Protein AF-M1DFE6-F1 (afdb_monomer)

InterPro domains:
  IPR006501 Pectinesterase inhibitor domain [PF04043] (35-88)
  IPR006501 Pectinesterase inhibitor domain [TIGR01614] (5-94)
  IPR035513 Invertase/pectin methylesterase inhibitor domain superfamily [G3DSA:1.20.140.40] (33-102)
  IPR035513 Invertase/pectin methylesterase inhibitor domain superfamily [SSF101148] (35-105)
  IPR051955 Pectinesterase Inhibitor [PTHR31080] (9-93)

Mean predicted aligned error: 13.96 Å

pLDDT: mean 84.59, std 15.43, range [42.22, 98.75]

Radius of gyration: 34.74 Å; Cα contacts (8 Å, |Δi|>4): 27; chains: 1; bounding box: 63×53×113 Å

Foldseek 3Di:
DDDDDPVNVVVVVVVVVVVCVVPDDPDPDPPPQFPQLVVLVPDPHSPVSSVVQVVPDPSNDPDPVSSVVSVVVCCVVVVVVVVVVVVVVVVVVVVVVVVVVVVVVVVVVVVVDDDDD

Solvent-accessible surface area (backbone atoms only — not comparable to full-atom values): 7044 Å² total; per-residue (Å²): 135,87,78,83,54,68,70,60,55,52,53,51,50,52,54,49,54,62,56,47,66,77,54,87,66,96,56,96,60,85,70,79,70,38,58,60,50,60,57,22,66,76,45,98,51,32,69,63,42,37,67,54,47,61,76,78,44,64,70,85,52,79,58,68,64,64,52,51,55,47,50,52,54,50,50,52,53,53,50,51,50,52,52,51,53,52,50,52,54,52,50,50,53,53,48,54,52,53,52,51,50,52,51,51,52,52,53,51,58,55,67,71,64,72,90,80,133

Sequence (117 aa):
MGKISIPLLLILVLSIVVAVESTSTDRLHPRLPTFVETQCRKTRYPEPCVTFLSKYVNPTSQDPQEIVHAALKLGHSKGSKVKATIKAKVLNVAQVTSNALALFNGFASRYKSPHHG

Organism: Solanum tuberosum (NCBI:txid4113)

Structure (mmCIF, N/CA/C/O backbone):
data_AF-M1DFE6-F1
#
_entry.id   AF-M1DFE6-F1
#
loop_
_atom_site.group_PDB
_atom_site.id
_atom_site.type_symbol
_atom_site.label_atom_id
_atom_site.label_alt_id
_atom_site.label_comp_id
_atom_site.label_asym_id
_atom_site.label_entity_id
_atom_site.label_seq_id
_atom_site.pdbx_PDB_ins_code
_atom_site.Cartn_x
_atom_site.Cartn_y
_atom_site.Cartn_z
_atom_site.occupancy
_atom_site.B_iso_or_equiv
_atom_site.auth_seq_id
_atom_site.auth_comp_id
_atom_site.auth_asym_id
_atom_site.auth_atom_id
_atom_site.pdbx_PDB_model_num
ATOM 1 N N . MET A 1 1 ? -18.998 -40.819 64.279 1.00 52.41 1 MET A N 1
ATOM 2 C CA . MET A 1 1 ? -18.637 -41.097 62.870 1.00 52.41 1 MET A CA 1
ATOM 3 C C . MET A 1 1 ? -19.650 -40.387 61.982 1.00 52.41 1 MET A C 1
ATOM 5 O O . MET A 1 1 ? -20.765 -40.874 61.835 1.00 52.41 1 MET A O 1
ATOM 9 N N . GLY A 1 2 ? -19.335 -39.168 61.533 1.00 61.19 2 GLY A N 1
ATOM 10 C CA . GLY A 1 2 ? -20.268 -38.338 60.765 1.00 61.19 2 GLY A CA 1
ATOM 11 C C . GLY A 1 2 ? -20.491 -38.921 59.372 1.00 61.19 2 GLY A C 1
ATOM 12 O O . GLY A 1 2 ? -19.534 -39.125 58.633 1.00 61.19 2 GLY A O 1
ATOM 13 N N . LYS A 1 3 ? -21.745 -39.225 59.031 1.00 68.19 3 LYS A N 1
ATOM 14 C CA . LYS A 1 3 ? -22.139 -39.697 57.700 1.00 68.19 3 LYS A CA 1
ATOM 15 C C . LYS A 1 3 ? -22.315 -38.464 56.819 1.00 68.19 3 LYS A C 1
ATOM 17 O O . LYS A 1 3 ? -23.220 -37.669 57.059 1.00 68.19 3 LYS A O 1
ATOM 22 N N . ILE A 1 4 ? -21.435 -38.278 55.843 1.00 76.81 4 ILE A N 1
ATOM 23 C CA . ILE A 1 4 ? -21.591 -37.229 54.832 1.00 76.81 4 ILE A CA 1
ATOM 24 C C . ILE A 1 4 ? -22.863 -37.553 54.042 1.00 76.81 4 ILE A C 1
ATOM 26 O O . ILE A 1 4 ? -22.982 -38.628 53.458 1.00 76.81 4 ILE A O 1
ATOM 30 N N . SER A 1 5 ? -23.845 -36.653 54.091 1.00 83.00 5 SER A N 1
ATOM 31 C CA . SER A 1 5 ? -25.128 -36.845 53.418 1.00 83.00 5 SER A CA 1
ATOM 32 C C . SER A 1 5 ? -24.935 -36.691 51.908 1.00 83.00 5 SER A C 1
ATOM 34 O O . SER A 1 5 ? -24.368 -35.699 51.460 1.00 83.00 5 SER A O 1
ATOM 36 N N . ILE A 1 6 ? -25.418 -37.657 51.124 1.00 86.12 6 ILE A N 1
ATOM 37 C CA . ILE A 1 6 ? -25.409 -37.662 49.648 1.00 86.12 6 ILE A CA 1
ATOM 38 C C . ILE A 1 6 ? -25.770 -36.292 49.017 1.00 86.12 6 ILE A C 1
ATOM 40 O O . ILE A 1 6 ? -25.049 -35.871 48.111 1.00 86.12 6 ILE A O 1
ATOM 44 N N . PRO A 1 7 ? -26.793 -35.538 49.483 1.00 85.50 7 PRO A N 1
ATOM 45 C CA . PRO A 1 7 ? -27.081 -34.190 48.975 1.00 85.50 7 PRO A CA 1
ATOM 46 C C . PRO A 1 7 ? -25.917 -33.201 49.111 1.00 85.50 7 PRO A C 1
ATOM 48 O O . PRO A 1 7 ? -25.726 -32.369 48.231 1.00 85.50 7 PRO A O 1
ATOM 51 N N . LEU A 1 8 ? -25.109 -33.298 50.172 1.00 86.50 8 LEU A N 1
ATOM 52 C CA . LEU A 1 8 ? -23.954 -32.420 50.378 1.00 86.50 8 LEU A CA 1
ATOM 53 C C . LEU A 1 8 ? -22.872 -32.670 49.320 1.00 86.50 8 LEU A C 1
ATOM 55 O O . LEU A 1 8 ? -22.246 -31.733 48.830 1.00 86.50 8 LEU A O 1
ATOM 59 N N . LEU A 1 9 ? -22.691 -33.935 48.937 1.00 88.44 9 LEU A N 1
ATOM 60 C CA . LEU A 1 9 ? -21.734 -34.343 47.912 1.00 88.44 9 LEU A CA 1
ATOM 61 C C . LEU A 1 9 ? -22.199 -33.882 46.520 1.00 88.44 9 LEU A C 1
ATOM 63 O O . LEU A 1 9 ? -21.399 -33.371 45.743 1.00 88.44 9 LEU A O 1
ATOM 67 N N . LEU A 1 10 ? -23.504 -33.958 46.244 1.00 87.44 10 LEU A N 1
ATOM 68 C CA . LEU A 1 10 ? -24.119 -33.439 45.016 1.00 87.44 10 LEU A CA 1
ATOM 69 C C . LEU A 1 10 ? -23.955 -31.919 44.861 1.00 87.44 10 LEU A C 1
ATOM 71 O O . LEU A 1 10 ? -23.580 -31.450 43.789 1.00 87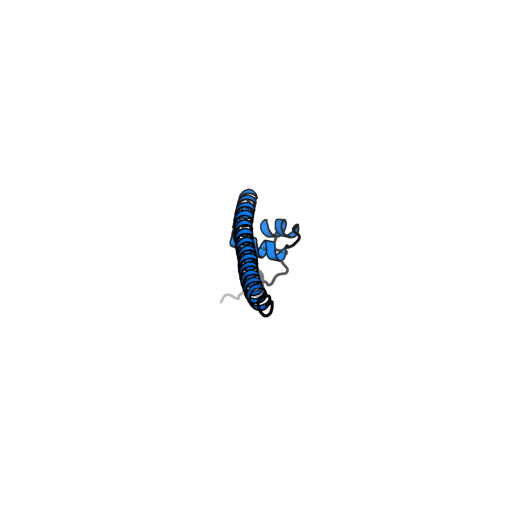.44 10 LEU A O 1
ATOM 75 N N . ILE A 1 11 ? -24.185 -31.154 45.932 1.00 88.94 11 ILE A N 1
ATOM 76 C CA . ILE A 1 11 ? -24.016 -29.691 45.934 1.00 88.94 11 ILE A CA 1
ATOM 77 C C . ILE A 1 11 ? -22.550 -29.306 45.704 1.00 88.94 11 ILE A C 1
ATOM 79 O O . ILE A 1 11 ? -22.262 -28.379 44.942 1.00 88.94 11 ILE A O 1
ATOM 83 N N . LEU A 1 12 ? -21.616 -30.034 46.324 1.00 87.62 12 LEU A N 1
ATOM 84 C CA . LEU A 1 12 ? -20.185 -29.824 46.119 1.00 87.62 12 LEU A CA 1
ATOM 85 C C . LEU A 1 12 ? -19.791 -30.069 44.655 1.00 87.62 12 LEU A C 1
ATOM 87 O O . LEU A 1 12 ? -19.092 -29.249 44.066 1.00 87.62 12 LEU A O 1
ATOM 91 N N . VAL A 1 13 ? -20.292 -31.147 44.044 1.00 88.69 13 VAL A N 1
ATOM 92 C CA . VAL A 1 13 ? -20.032 -31.465 42.632 1.00 88.69 13 VAL A CA 1
ATOM 93 C C . VAL A 1 13 ? -20.624 -30.404 41.701 1.00 88.69 13 VAL A C 1
ATOM 95 O O . VAL A 1 13 ? -19.914 -29.934 40.816 1.00 88.69 13 VAL A O 1
ATOM 98 N N . LEU A 1 14 ? -21.866 -29.953 41.920 1.00 83.50 14 LEU A N 1
ATOM 99 C CA . LEU A 1 14 ? -22.458 -28.865 41.125 1.00 83.50 14 LEU A CA 1
ATOM 100 C C . LEU A 1 14 ? -21.642 -27.569 41.220 1.00 83.50 14 LEU A C 1
ATOM 102 O O . LEU A 1 14 ? -21.443 -26.889 40.215 1.00 83.50 14 LEU A O 1
ATOM 106 N N . SER A 1 15 ? -21.145 -27.245 42.416 1.00 82.88 15 SER A N 1
ATOM 107 C CA . SER A 1 15 ? -20.338 -26.042 42.648 1.00 82.88 15 SER A CA 1
ATOM 108 C C . SER A 1 15 ? -19.007 -26.102 41.892 1.00 82.88 15 SER A C 1
ATOM 110 O O . SER A 1 15 ? -18.566 -25.102 41.328 1.00 82.88 15 SER A O 1
ATOM 112 N N . ILE A 1 16 ? -18.391 -27.288 41.827 1.00 81.75 16 ILE A N 1
ATOM 113 C CA . ILE A 1 16 ? -17.164 -27.530 41.057 1.00 81.75 16 ILE A CA 1
ATOM 114 C C . ILE A 1 16 ? -17.445 -27.442 39.550 1.00 81.75 16 ILE A C 1
ATOM 116 O O . ILE A 1 16 ? -16.680 -26.801 38.839 1.00 81.75 16 ILE A O 1
ATOM 120 N N . VAL A 1 17 ? -18.547 -28.015 39.053 1.00 79.31 17 VAL A N 1
ATOM 121 C CA . VAL A 1 17 ? -18.904 -27.973 37.619 1.00 79.31 17 VAL A CA 1
ATOM 122 C C . VAL A 1 17 ? -19.133 -26.534 37.134 1.00 79.31 17 VAL A C 1
ATOM 124 O O . VAL A 1 17 ? -18.596 -26.152 36.096 1.00 79.31 17 VAL A O 1
ATOM 127 N N . VAL A 1 18 ? -19.844 -25.707 37.910 1.00 74.94 18 VAL A N 1
ATOM 128 C CA . VAL A 1 18 ? -20.052 -24.278 37.596 1.00 74.94 18 VAL A CA 1
ATOM 129 C C . VAL A 1 18 ? -18.738 -23.485 37.637 1.00 74.94 18 VAL A C 1
ATOM 131 O O . VAL A 1 18 ? -18.521 -22.602 36.807 1.00 74.94 18 VAL A O 1
ATOM 134 N N . ALA A 1 19 ? -17.831 -23.810 38.563 1.00 66.06 19 ALA A N 1
ATOM 135 C CA . ALA A 1 19 ? -16.523 -23.161 38.646 1.00 66.06 19 ALA A CA 1
ATOM 136 C C . ALA A 1 19 ? -15.596 -23.548 37.478 1.00 66.06 19 ALA A C 1
ATOM 138 O O . ALA A 1 19 ? -14.876 -22.696 36.958 1.00 66.06 19 ALA A O 1
ATOM 139 N N . VAL A 1 20 ?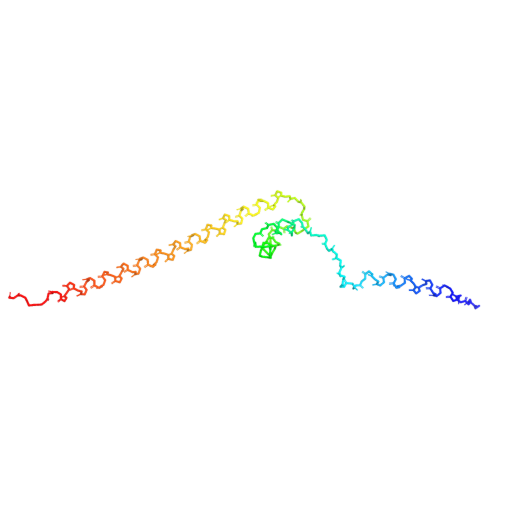 -15.639 -24.806 37.024 1.00 59.56 20 VAL A N 1
ATOM 140 C CA . VAL A 1 20 ? -14.829 -25.298 35.895 1.00 59.56 20 VAL A CA 1
ATOM 141 C C . VAL A 1 20 ? -15.252 -24.652 34.571 1.00 59.56 20 VAL A C 1
ATOM 143 O O . VAL A 1 20 ? -14.397 -24.402 33.726 1.00 59.56 20 VAL A O 1
ATOM 146 N N . GLU A 1 21 ? -16.520 -24.255 34.408 1.00 55.81 21 GLU A N 1
ATOM 147 C CA . GLU A 1 21 ? -16.977 -23.506 33.223 1.00 55.81 21 GLU A CA 1
ATOM 148 C C . GLU A 1 21 ? -16.348 -22.103 33.082 1.00 55.81 21 GLU A C 1
ATOM 150 O O . GLU A 1 21 ? -16.446 -21.477 32.018 1.00 55.81 21 GLU A O 1
ATOM 155 N N . SER A 1 22 ? -15.675 -21.622 34.137 1.00 51.81 22 SER A N 1
ATOM 156 C CA . SER A 1 22 ? -14.903 -20.372 34.143 1.00 51.81 22 SER A CA 1
ATOM 157 C C . SER A 1 22 ? -13.455 -20.542 33.663 1.00 51.81 22 SER A C 1
ATOM 159 O O . SER A 1 22 ? -12.717 -19.562 33.577 1.00 51.81 22 SER A O 1
ATOM 161 N N . THR A 1 23 ? -13.032 -21.754 33.294 1.00 51.81 23 THR A N 1
ATOM 162 C CA . THR A 1 23 ? -11.692 -22.022 32.755 1.00 51.81 23 THR A CA 1
ATOM 163 C C . THR A 1 23 ? -11.789 -22.947 31.552 1.00 51.81 23 THR A C 1
ATOM 165 O O . THR A 1 23 ? -12.331 -24.037 31.651 1.00 51.81 23 THR A O 1
ATOM 168 N N . SER A 1 24 ? -11.251 -22.529 30.409 1.00 61.09 24 SER A N 1
ATOM 169 C CA . SER A 1 24 ? -11.371 -23.195 29.103 1.00 61.09 24 SER A CA 1
ATOM 170 C C . SER A 1 24 ? -12.788 -23.222 28.549 1.00 61.09 24 SER A C 1
ATOM 172 O O . SER A 1 24 ? -13.478 -24.233 28.484 1.00 61.09 24 SER A O 1
ATOM 174 N N . THR A 1 25 ? -13.181 -22.067 28.037 1.00 42.50 25 THR A N 1
ATOM 175 C CA . THR A 1 25 ? -14.108 -22.086 26.934 1.00 42.50 25 THR A CA 1
ATOM 176 C C . THR A 1 25 ? -13.510 -21.376 25.732 1.00 42.50 25 THR A C 1
ATOM 178 O O . THR A 1 25 ? -13.399 -20.153 25.674 1.00 42.50 25 THR A O 1
ATOM 181 N N . ASP A 1 26 ? -13.155 -22.194 24.748 1.00 54.16 26 ASP A N 1
ATOM 182 C CA . ASP A 1 26 ? -13.393 -21.900 23.343 1.00 54.16 26 ASP A CA 1
ATOM 183 C C . ASP A 1 26 ? -14.906 -21.627 23.179 1.00 54.16 26 ASP A C 1
ATOM 185 O O . ASP A 1 26 ? -15.679 -22.489 22.768 1.00 54.16 26 ASP A O 1
ATOM 189 N N . ARG A 1 27 ? -15.389 -20.475 23.680 1.00 42.22 27 ARG A N 1
ATOM 190 C CA . ARG A 1 27 ? -16.769 -20.043 23.437 1.00 42.22 27 A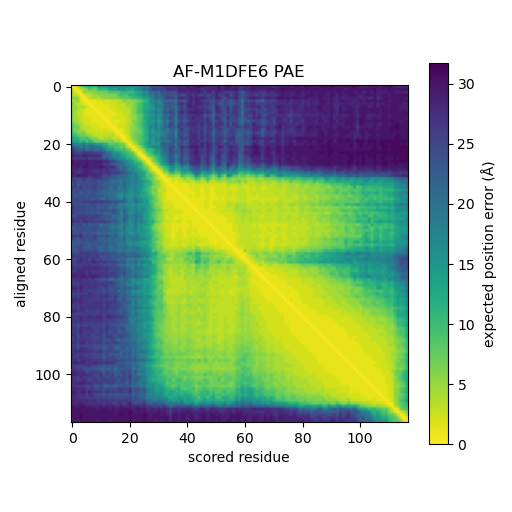RG A 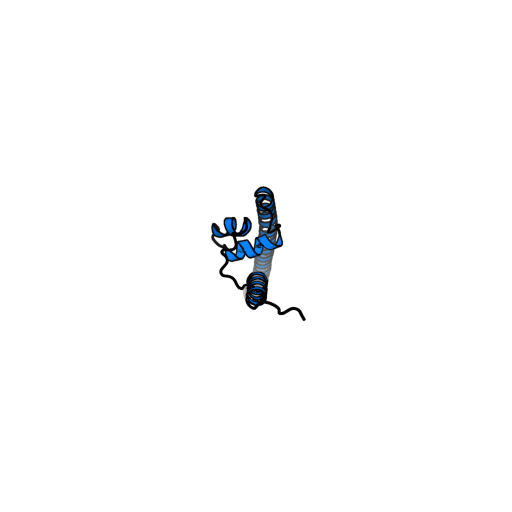CA 1
ATOM 191 C C . ARG A 1 27 ? -16.774 -19.282 22.138 1.00 42.22 27 ARG A C 1
ATOM 193 O O . ARG A 1 27 ? -16.109 -18.258 21.988 1.00 42.22 27 ARG A O 1
ATOM 200 N N . LEU A 1 28 ? -17.729 -19.689 21.326 1.00 51.00 28 LEU A N 1
ATOM 201 C CA . LEU A 1 28 ? -18.698 -18.840 20.655 1.00 51.00 28 LEU A CA 1
ATOM 202 C C . LEU A 1 28 ? -19.278 -17.748 21.606 1.00 51.00 28 LEU A C 1
ATOM 204 O O . LEU A 1 28 ? -20.473 -17.694 21.866 1.00 51.00 28 LEU A O 1
ATOM 208 N N . HIS A 1 29 ? -18.435 -16.897 22.194 1.00 43.78 29 HIS A N 1
ATOM 209 C CA . HIS A 1 29 ? -18.825 -15.638 22.815 1.00 43.78 29 HIS A CA 1
ATOM 210 C C . HIS A 1 29 ? -18.849 -14.617 21.678 1.00 43.78 29 HIS A C 1
ATOM 212 O O . HIS A 1 29 ? -17.842 -14.496 20.971 1.00 43.78 29 HIS A O 1
ATOM 218 N N . PRO A 1 30 ? -19.920 -13.827 21.498 1.00 50.91 30 PRO A N 1
ATOM 219 C CA . PRO A 1 30 ? -19.781 -12.590 20.761 1.00 50.91 30 PRO A CA 1
ATOM 220 C C . PRO A 1 30 ? -18.839 -11.714 21.592 1.00 50.91 30 PRO A C 1
ATOM 222 O O . PRO A 1 30 ? -19.267 -11.031 22.521 1.00 50.91 30 PRO A O 1
ATOM 225 N N . ARG A 1 31 ? -17.528 -11.784 21.315 1.00 68.31 31 ARG A N 1
ATOM 226 C CA . ARG A 1 31 ? -16.590 -10.766 21.782 1.00 68.31 31 ARG A CA 1
ATOM 227 C C . ARG A 1 31 ? -17.177 -9.441 21.329 1.00 68.31 31 ARG A C 1
ATOM 229 O O . ARG A 1 31 ? -17.426 -9.256 20.137 1.00 68.31 31 ARG A O 1
ATOM 236 N N . LEU A 1 32 ? -17.441 -8.551 22.281 1.00 71.00 32 LEU A N 1
ATOM 237 C CA . LEU A 1 32 ? -17.811 -7.190 21.939 1.00 71.00 32 LEU A CA 1
ATOM 238 C C . LEU A 1 32 ? -16.649 -6.621 21.113 1.00 71.00 32 LEU A C 1
ATOM 240 O O . LEU A 1 32 ? -15.521 -6.624 21.617 1.00 71.00 32 LEU A O 1
ATOM 244 N N . PRO A 1 33 ? -16.884 -6.202 19.858 1.00 77.38 33 PRO A N 1
ATOM 245 C CA . PRO A 1 33 ? -15.809 -5.701 19.028 1.00 77.38 33 PRO A CA 1
ATOM 246 C C . PRO A 1 33 ? -15.207 -4.468 19.693 1.00 77.38 33 PRO A C 1
ATOM 248 O O . PRO A 1 33 ? -15.924 -3.555 20.113 1.00 77.38 33 PRO A O 1
ATOM 251 N N . THR A 1 34 ? -13.882 -4.441 19.777 1.00 86.44 34 THR A N 1
ATOM 252 C CA . THR A 1 34 ? -13.124 -3.269 20.208 1.00 86.44 34 THR A CA 1
ATOM 253 C C . THR A 1 34 ? -13.508 -2.062 19.358 1.00 86.44 34 THR A C 1
ATOM 255 O O . THR A 1 34 ? -14.028 -2.176 18.237 1.00 86.44 34 THR A O 1
ATOM 258 N N . PHE A 1 35 ? -13.229 -0.866 19.867 1.00 86.56 35 PHE A N 1
ATOM 259 C CA . PHE A 1 35 ? -13.476 0.344 19.095 1.00 86.56 35 PHE A CA 1
ATOM 260 C C . PHE A 1 35 ? -12.708 0.316 17.752 1.00 86.56 35 PHE A C 1
ATOM 262 O O . PHE A 1 35 ? -13.273 0.666 16.715 1.00 86.56 35 PHE A O 1
ATOM 269 N N . VAL A 1 36 ? -11.484 -0.234 17.724 1.00 89.25 36 VAL A N 1
ATOM 270 C CA . VAL A 1 36 ? -10.705 -0.467 16.490 1.00 89.25 36 VAL A CA 1
ATOM 271 C C . VAL A 1 36 ? -11.430 -1.403 15.517 1.00 89.25 36 VAL A C 1
ATOM 273 O O . VAL A 1 36 ? -11.587 -1.049 14.350 1.00 89.25 36 VAL A O 1
ATOM 276 N N . GLU A 1 37 ? -11.912 -2.564 15.969 1.00 90.56 37 GLU A N 1
ATOM 277 C CA . GLU A 1 37 ? -12.660 -3.513 15.123 1.00 90.56 37 GLU A CA 1
ATOM 278 C C . GLU A 1 37 ? -13.939 -2.882 14.561 1.00 90.56 37 GLU A C 1
ATOM 280 O O . GLU A 1 37 ? -14.239 -3.004 13.370 1.00 90.56 37 GLU A O 1
ATOM 285 N N . THR A 1 38 ? -14.658 -2.130 15.396 1.00 90.81 38 THR A N 1
ATOM 286 C CA . THR A 1 38 ? -15.885 -1.428 15.006 1.00 90.81 38 THR A CA 1
ATOM 287 C C . THR A 1 38 ? -15.622 -0.391 13.914 1.00 90.81 38 THR A C 1
ATOM 289 O O . THR A 1 38 ? -16.384 -0.295 12.946 1.00 90.81 38 THR A O 1
ATOM 292 N N . GLN A 1 39 ? -14.535 0.372 14.037 1.00 89.31 39 GLN A N 1
ATOM 293 C CA . GLN A 1 39 ? -14.158 1.374 13.045 1.00 89.31 39 GLN A CA 1
ATOM 294 C C . GLN A 1 39 ? -13.600 0.740 11.762 1.00 89.31 39 GLN A C 1
ATOM 296 O O . GLN A 1 39 ? -14.000 1.135 10.665 1.00 89.31 39 GLN A O 1
ATOM 301 N N . CYS A 1 40 ? -12.737 -0.273 11.872 1.00 91.94 40 CYS A N 1
ATOM 302 C CA . CYS A 1 40 ? -12.131 -0.946 10.724 1.00 91.94 40 CYS A CA 1
ATOM 303 C C . CYS A 1 40 ? -13.144 -1.719 9.871 1.00 91.94 40 CYS A C 1
ATOM 305 O O . CYS A 1 40 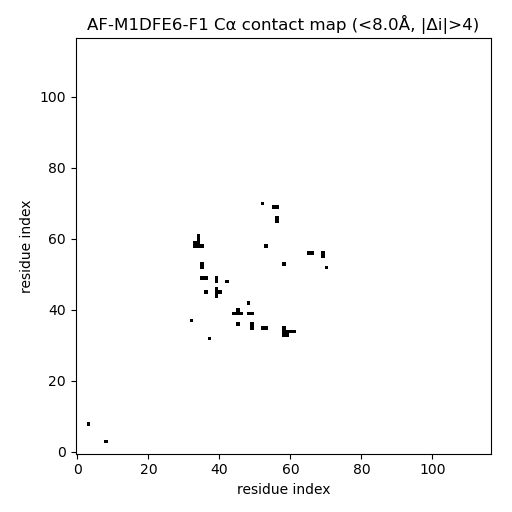? -12.984 -1.762 8.649 1.00 91.94 40 CYS A O 1
ATOM 307 N N . ARG A 1 41 ? -14.229 -2.241 10.463 1.00 95.50 41 ARG A N 1
ATOM 308 C CA . ARG A 1 41 ? -15.318 -2.919 9.733 1.00 95.50 41 ARG A CA 1
ATOM 309 C C . ARG A 1 41 ? -15.970 -2.046 8.655 1.00 95.50 41 ARG A C 1
ATOM 311 O O . ARG A 1 41 ? -16.501 -2.574 7.686 1.00 95.50 41 ARG A O 1
ATOM 318 N N . LYS A 1 42 ? -15.933 -0.717 8.806 1.00 94.31 42 LYS A N 1
ATOM 319 C CA . LYS A 1 42 ? -16.495 0.243 7.835 1.00 94.31 42 LYS A CA 1
ATOM 320 C C . LYS A 1 42 ? -15.528 0.590 6.696 1.00 94.31 42 LYS A C 1
ATOM 322 O O . LYS A 1 42 ? -15.892 1.332 5.788 1.00 94.31 42 LYS A O 1
ATOM 327 N N . THR A 1 43 ? -14.287 0.116 6.756 1.00 93.19 43 THR A N 1
ATOM 328 C CA . THR A 1 43 ? -13.259 0.417 5.753 1.00 93.19 43 THR A CA 1
ATOM 329 C C . THR A 1 43 ? -13.290 -0.593 4.607 1.00 93.19 43 THR A C 1
ATOM 331 O O . THR A 1 43 ? -13.798 -1.700 4.755 1.00 93.19 43 THR A O 1
ATOM 334 N N . ARG A 1 44 ? -12.690 -0.244 3.459 1.00 96.81 44 ARG A N 1
ATOM 335 C CA . ARG A 1 44 ? -12.510 -1.191 2.337 1.00 96.81 44 ARG A CA 1
ATOM 336 C C . ARG A 1 44 ? -11.583 -2.364 2.663 1.00 96.81 44 ARG A C 1
ATOM 338 O O . ARG A 1 44 ? -11.643 -3.378 1.979 1.00 96.81 44 ARG A O 1
ATOM 345 N N . TYR A 1 45 ? -10.713 -2.211 3.659 1.00 94.06 45 TYR A N 1
ATOM 346 C CA . TYR A 1 45 ? -9.687 -3.191 4.012 1.00 94.06 45 TYR A CA 1
ATOM 347 C C . TYR A 1 45 ? -9.744 -3.493 5.518 1.00 94.06 45 TYR A C 1
ATOM 349 O O . TYR A 1 45 ? -8.839 -3.088 6.250 1.00 94.06 45 TYR A O 1
ATOM 357 N N . PRO A 1 46 ? -10.803 -4.174 5.996 1.00 94.94 46 PRO A N 1
ATOM 358 C CA . PRO A 1 46 ? -11.070 -4.348 7.424 1.00 94.94 46 PRO A CA 1
ATOM 359 C C . PRO A 1 46 ? -9.980 -5.152 8.147 1.00 94.94 46 PRO A C 1
ATOM 361 O O . PRO A 1 46 ? -9.424 -4.661 9.126 1.00 94.94 46 PRO A O 1
ATOM 364 N N . GLU A 1 47 ? -9.600 -6.321 7.628 1.00 95.19 47 GLU A N 1
ATOM 365 C CA . GLU A 1 47 ? -8.545 -7.172 8.208 1.00 95.19 47 GLU A CA 1
ATOM 366 C C . GLU A 1 47 ? -7.172 -6.462 8.270 1.00 95.19 47 GLU A C 1
ATOM 368 O O . GLU A 1 47 ? -6.582 -6.352 9.355 1.00 95.19 47 GLU A O 1
ATOM 373 N N . PRO A 1 48 ? -6.669 -5.870 7.163 1.00 95.69 48 PRO A N 1
ATOM 374 C CA . PRO A 1 48 ? -5.454 -5.060 7.208 1.00 95.69 48 PRO A CA 1
ATOM 375 C C . PRO A 1 48 ? -5.546 -3.860 8.153 1.00 95.69 48 PRO A C 1
ATOM 377 O O . PRO A 1 48 ? -4.556 -3.530 8.800 1.00 95.69 48 PRO A O 1
ATOM 380 N N . CYS A 1 49 ? -6.707 -3.207 8.250 1.00 92.75 49 CYS A N 1
ATOM 381 C CA . CYS A 1 49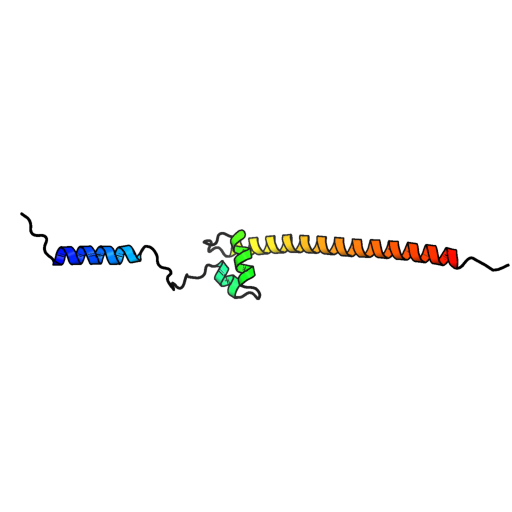 ? -6.915 -2.070 9.144 1.00 92.75 49 CYS A CA 1
ATOM 382 C C . CYS A 1 49 ? -6.732 -2.471 10.612 1.00 92.75 49 CYS A C 1
ATOM 384 O O . CYS A 1 49 ? -5.954 -1.825 11.317 1.00 92.75 49 CYS A O 1
ATOM 386 N N . VAL A 1 50 ? -7.379 -3.559 11.052 1.00 92.62 50 VAL A N 1
ATOM 387 C CA . VAL A 1 50 ? -7.280 -4.043 12.441 1.00 92.62 50 VAL A CA 1
ATOM 388 C C . VAL A 1 50 ? -5.850 -4.468 12.750 1.00 92.62 50 VAL A C 1
ATOM 390 O O . VAL A 1 50 ? -5.273 -4.017 13.738 1.00 92.62 50 VAL A O 1
ATOM 393 N N . THR A 1 51 ? -5.242 -5.259 11.861 1.00 93.62 51 THR A N 1
ATOM 394 C CA . THR A 1 51 ? -3.856 -5.738 12.008 1.00 93.62 51 THR A CA 1
ATOM 395 C C . THR A 1 51 ? -2.851 -4.590 12.073 1.00 93.62 51 THR A C 1
ATOM 397 O O . THR A 1 51 ? -1.810 -4.680 12.728 1.00 93.62 51 THR A O 1
ATOM 400 N N . PHE A 1 52 ? -3.127 -3.507 11.351 1.00 91.88 52 PHE A N 1
ATOM 401 C CA . PHE A 1 52 ? -2.279 -2.333 11.341 1.00 91.88 52 PHE A CA 1
ATOM 402 C C . PHE A 1 52 ? -2.442 -1.517 12.618 1.00 91.88 52 PHE A C 1
ATOM 404 O O . PHE A 1 52 ? -1.444 -1.237 13.275 1.00 91.88 52 PHE A O 1
ATOM 411 N N . LEU A 1 53 ? -3.671 -1.125 12.964 1.00 90.94 53 LEU A N 1
ATOM 412 C CA . LEU A 1 53 ? -3.926 -0.226 14.086 1.00 90.94 53 LEU A CA 1
ATOM 413 C C . LEU A 1 53 ? -3.619 -0.876 15.435 1.00 90.94 53 LEU A C 1
ATOM 415 O O . LEU A 1 53 ? -3.058 -0.192 16.284 1.00 90.94 53 LEU A O 1
ATOM 419 N N . SER A 1 54 ? -3.863 -2.179 15.611 1.00 90.19 54 SER A N 1
ATOM 420 C CA . SER A 1 54 ? -3.573 -2.898 16.865 1.00 90.19 54 SER A CA 1
ATOM 421 C C . SER A 1 54 ? -2.103 -2.835 17.304 1.00 90.19 54 SER A C 1
ATOM 423 O O . SER A 1 54 ? -1.801 -3.044 18.474 1.00 90.19 54 SER A O 1
ATOM 425 N N . LYS A 1 55 ? -1.180 -2.510 16.387 1.00 91.12 55 LYS A N 1
ATOM 426 C CA . LYS A 1 55 ? 0.248 -2.307 16.685 1.00 91.12 55 LYS A CA 1
ATOM 427 C C . LYS A 1 55 ? 0.581 -0.916 17.223 1.00 91.12 55 LYS A C 1
ATOM 429 O O . LYS A 1 55 ? 1.696 -0.711 17.694 1.00 91.12 55 LYS A O 1
ATOM 434 N N . TYR A 1 56 ? -0.319 0.052 17.067 1.00 89.31 56 TYR A N 1
ATOM 435 C CA . TYR A 1 56 ? -0.037 1.469 17.311 1.00 89.31 56 TYR A CA 1
ATOM 436 C C . TYR A 1 56 ? -0.986 2.135 18.301 1.00 89.31 56 TYR A C 1
ATOM 438 O O . TYR A 1 56 ? -0.660 3.216 18.782 1.00 89.31 56 TYR A O 1
ATOM 446 N N . VAL A 1 57 ? -2.142 1.532 18.569 1.00 89.56 57 VAL A N 1
ATOM 447 C CA . VAL A 1 57 ? -3.150 2.066 19.490 1.00 89.56 57 VAL A CA 1
ATOM 448 C C . VAL A 1 57 ? -3.440 1.035 20.565 1.00 89.56 57 VAL A C 1
ATOM 450 O O . VAL A 1 57 ? -3.336 -0.169 20.314 1.00 89.56 57 VAL A O 1
ATOM 453 N N . ASN A 1 58 ? -3.799 1.492 21.761 1.00 85.38 58 ASN A N 1
ATOM 454 C CA . ASN A 1 58 ? -4.177 0.574 22.826 1.00 85.38 58 ASN A CA 1
ATOM 455 C C . ASN A 1 58 ? -5.515 -0.111 22.460 1.00 85.38 58 ASN A C 1
ATOM 457 O O . ASN A 1 58 ? -6.520 0.583 22.305 1.00 85.38 58 ASN A O 1
ATOM 461 N N . PRO A 1 59 ? -5.571 -1.453 22.335 1.00 72.94 59 PRO A N 1
ATOM 462 C CA . PRO A 1 59 ? -6.782 -2.167 21.913 1.00 72.94 59 PRO A CA 1
ATOM 463 C C . PRO A 1 59 ? -7.955 -2.019 22.893 1.00 72.94 59 PRO A C 1
ATOM 465 O O . PRO A 1 59 ? -9.105 -2.224 22.506 1.00 72.94 59 PRO A O 1
ATOM 468 N N . THR A 1 60 ? -7.674 -1.641 24.143 1.00 76.38 60 THR A N 1
ATOM 469 C CA . THR A 1 60 ? -8.680 -1.384 25.183 1.00 76.38 60 THR A CA 1
ATOM 470 C C . THR A 1 60 ? -9.095 0.091 25.240 1.00 76.38 60 THR A C 1
ATOM 472 O O . THR A 1 60 ? -10.056 0.431 25.927 1.00 76.38 60 THR A O 1
ATOM 475 N N . SER A 1 61 ? -8.389 0.985 24.538 1.00 75.31 61 SER A N 1
ATOM 476 C CA . SER A 1 61 ? -8.727 2.409 24.519 1.00 75.31 61 SER A CA 1
ATOM 477 C C . SER A 1 61 ? -10.054 2.636 23.802 1.00 75.31 61 SER A C 1
ATOM 479 O O . SER A 1 61 ? -10.289 2.146 22.695 1.00 75.31 61 SER A O 1
ATOM 481 N N . GLN A 1 62 ? -10.932 3.386 24.462 1.00 78.06 62 GLN A N 1
ATOM 482 C CA . GLN A 1 62 ? -12.207 3.839 23.911 1.00 78.06 62 GLN A CA 1
ATOM 483 C C . GLN A 1 62 ? -12.137 5.289 23.422 1.00 78.06 62 GLN A C 1
ATOM 485 O O . GLN A 1 62 ? -13.157 5.808 22.976 1.00 78.06 62 GLN A O 1
ATOM 490 N N . ASP A 1 63 ? -10.971 5.944 23.499 1.00 82.75 63 ASP A N 1
ATOM 491 C CA . ASP A 1 63 ? -10.807 7.325 23.052 1.00 82.75 63 ASP A CA 1
ATOM 492 C C . ASP A 1 63 ? -10.706 7.401 21.516 1.00 82.75 63 ASP A C 1
ATOM 494 O O . ASP A 1 63 ? -9.715 6.952 20.926 1.00 82.75 63 ASP A O 1
ATOM 498 N N . PRO A 1 64 ? -11.692 8.008 20.827 1.00 84.12 64 PRO A N 1
ATOM 499 C CA . PRO A 1 64 ? -11.631 8.181 19.382 1.00 84.12 64 PRO A CA 1
ATOM 500 C C . PRO A 1 64 ? -10.481 9.094 18.944 1.00 84.12 64 PRO A C 1
ATOM 502 O O . PRO A 1 64 ? -9.979 8.951 17.826 1.00 84.12 64 PRO A O 1
ATOM 505 N N . GLN A 1 65 ? -10.068 10.042 19.793 1.00 88.81 65 GLN A N 1
ATOM 506 C CA . GLN A 1 65 ? -9.057 11.034 19.438 1.00 88.81 65 GLN A CA 1
ATOM 507 C C . GLN A 1 65 ? -7.674 10.399 19.301 1.00 88.81 65 GLN A C 1
ATOM 509 O O . GLN A 1 65 ? -6.977 10.699 18.327 1.00 88.81 65 GLN A O 1
ATOM 514 N N . GLU A 1 66 ? -7.294 9.487 20.200 1.00 86.19 66 GLU A N 1
ATOM 515 C CA . GLU A 1 66 ? -6.052 8.707 20.106 1.00 86.19 66 GLU A CA 1
ATOM 516 C C . GLU A 1 66 ? -5.898 8.059 18.719 1.00 86.19 66 GLU A C 1
ATOM 518 O O . GLU A 1 66 ? -4.877 8.220 18.041 1.00 86.19 66 GLU A O 1
ATOM 523 N N . ILE A 1 67 ? -6.948 7.381 18.250 1.00 84.62 67 ILE A N 1
ATOM 524 C CA . ILE A 1 67 ? -6.925 6.630 16.991 1.00 84.62 67 ILE A CA 1
ATOM 525 C C . ILE A 1 67 ? -6.858 7.552 15.781 1.00 84.62 67 ILE A C 1
ATOM 527 O O . ILE A 1 67 ? -6.111 7.263 14.844 1.00 84.62 67 ILE A O 1
ATOM 531 N N . VAL A 1 68 ? -7.592 8.666 15.786 1.00 89.56 68 VAL A N 1
ATOM 532 C CA . VAL A 1 68 ? -7.555 9.635 14.681 1.00 89.56 68 VAL A CA 1
ATOM 533 C C . VAL A 1 68 ? -6.154 10.228 14.534 1.00 89.56 68 VAL A C 1
ATOM 535 O O . VAL A 1 68 ? -5.595 10.220 13.435 1.00 89.56 68 VAL A O 1
ATOM 538 N N . HIS A 1 69 ? -5.543 10.676 15.632 1.00 90.75 69 HIS A N 1
ATOM 539 C CA . HIS A 1 69 ? -4.197 11.250 15.600 1.00 90.75 69 HIS A CA 1
ATOM 540 C C . HIS A 1 69 ? -3.146 10.218 15.185 1.00 90.75 69 HIS A C 1
ATOM 542 O O . HIS A 1 69 ? -2.286 10.512 14.346 1.00 90.75 69 HIS A O 1
ATOM 548 N N . ALA A 1 70 ? -3.234 8.996 15.717 1.00 89.25 70 ALA A N 1
ATOM 549 C CA . ALA A 1 70 ? -2.356 7.902 15.326 1.00 89.25 70 ALA A CA 1
ATOM 550 C C . ALA A 1 70 ? -2.497 7.588 13.829 1.00 89.25 70 ALA A C 1
ATOM 552 O O . ALA A 1 70 ? -1.498 7.568 13.106 1.00 89.25 70 ALA A O 1
ATOM 553 N N . ALA A 1 71 ? -3.723 7.410 13.335 1.00 89.19 71 ALA A N 1
ATOM 554 C CA . ALA A 1 71 ? -3.996 7.094 11.938 1.00 89.19 71 ALA A CA 1
ATOM 555 C C . ALA A 1 71 ? -3.482 8.185 10.986 1.00 89.19 71 ALA A C 1
ATOM 557 O O . ALA A 1 71 ? -2.802 7.866 10.008 1.00 89.19 71 ALA A O 1
ATOM 558 N N . LEU A 1 72 ? -3.729 9.463 11.293 1.00 92.94 72 LEU A N 1
ATOM 559 C CA . LEU A 1 72 ? -3.248 10.594 10.491 1.00 92.94 72 LEU A CA 1
ATOM 560 C C . LEU A 1 72 ? -1.719 10.653 10.455 1.00 92.94 72 LEU A C 1
ATOM 562 O O . LEU A 1 72 ? -1.121 10.749 9.379 1.00 92.94 72 LEU A O 1
ATOM 566 N N . LYS A 1 73 ? -1.067 10.535 11.616 1.00 94.06 73 LYS A N 1
ATOM 567 C CA . LYS A 1 73 ? 0.398 10.552 11.722 1.00 94.06 73 LYS A CA 1
ATOM 568 C C . LYS A 1 73 ? 1.031 9.394 10.951 1.00 94.06 73 LYS A C 1
ATOM 570 O O . LYS A 1 73 ? 1.995 9.588 10.205 1.00 94.06 73 LYS A O 1
ATOM 575 N N . LEU A 1 74 ? 0.486 8.188 11.107 1.00 91.75 74 LEU A N 1
ATOM 576 C CA . LEU A 1 74 ? 0.966 6.990 10.422 1.00 91.75 74 LEU A CA 1
ATOM 577 C C . LEU A 1 74 ? 0.743 7.077 8.911 1.00 91.75 74 LEU A C 1
ATOM 579 O O . LEU A 1 74 ? 1.658 6.751 8.154 1.00 91.75 74 LEU A O 1
ATOM 583 N N . GLY A 1 75 ? -0.434 7.536 8.481 1.00 91.75 75 GLY A N 1
ATOM 584 C CA . GLY A 1 75 ? -0.779 7.733 7.075 1.00 91.75 75 GLY A CA 1
ATOM 585 C C . GLY A 1 75 ? 0.154 8.732 6.397 1.00 91.75 75 GLY A C 1
ATOM 586 O O . GLY A 1 75 ? 0.743 8.415 5.363 1.00 91.75 75 GLY A O 1
ATOM 587 N N . HIS A 1 76 ? 0.384 9.888 7.025 1.00 95.50 76 HIS A N 1
ATOM 588 C CA . HIS A 1 76 ? 1.324 10.888 6.520 1.00 95.50 76 HIS A CA 1
ATOM 589 C C . HIS A 1 76 ? 2.747 10.319 6.434 1.00 95.50 76 HIS A C 1
ATOM 591 O O . HIS A 1 76 ? 3.383 10.381 5.381 1.00 95.50 76 HIS A O 1
ATOM 597 N N . SER A 1 77 ? 3.253 9.727 7.521 1.00 95.38 77 SER A N 1
ATOM 598 C CA . SER A 1 77 ? 4.625 9.211 7.572 1.00 95.38 77 SER A CA 1
ATOM 599 C C . SER A 1 77 ? 4.866 8.106 6.540 1.00 95.38 77 SER A C 1
ATOM 601 O O . SER A 1 77 ? 5.831 8.171 5.776 1.00 95.38 77 SER A O 1
ATOM 603 N N . LYS A 1 78 ? 3.982 7.100 6.475 1.00 94.00 78 LYS A N 1
ATOM 604 C CA . LYS A 1 78 ? 4.113 5.992 5.519 1.00 94.00 78 LYS A CA 1
ATOM 605 C C . LYS A 1 78 ? 3.914 6.465 4.080 1.00 94.00 78 LYS A C 1
ATOM 607 O O . LYS A 1 78 ? 4.709 6.093 3.220 1.00 94.00 78 LYS A O 1
ATOM 612 N N . GLY A 1 79 ? 2.924 7.320 3.825 1.00 96.00 79 GLY A N 1
ATOM 613 C CA . GLY A 1 79 ? 2.683 7.892 2.500 1.00 96.00 79 GLY A CA 1
ATOM 614 C C . GLY A 1 79 ? 3.875 8.702 1.986 1.00 96.00 79 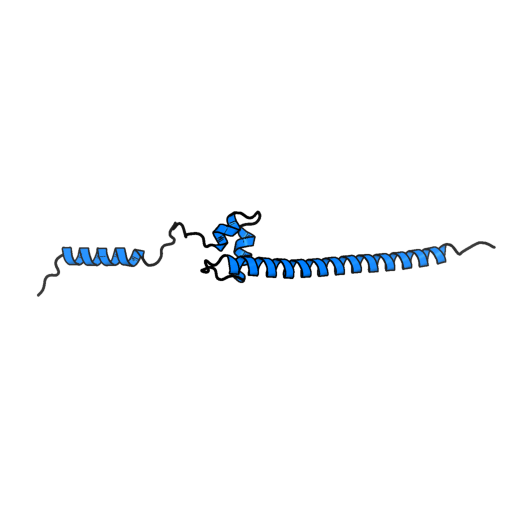GLY A C 1
ATOM 615 O O . GLY A 1 79 ? 4.309 8.509 0.851 1.00 96.00 79 GLY A O 1
ATOM 616 N N . SER A 1 80 ? 4.469 9.544 2.837 1.00 97.25 80 SER A N 1
ATOM 617 C CA . SER A 1 80 ? 5.661 10.330 2.492 1.00 97.25 80 SER A CA 1
ATOM 618 C C . SER A 1 80 ? 6.866 9.441 2.164 1.00 97.25 80 SER A C 1
ATOM 620 O O . SER A 1 80 ? 7.529 9.646 1.145 1.00 97.25 80 SER A O 1
ATOM 622 N N . LYS A 1 81 ? 7.098 8.384 2.956 1.00 97.50 81 LYS A N 1
ATOM 623 C CA . LYS A 1 81 ? 8.153 7.391 2.686 1.00 97.50 81 LYS A CA 1
ATOM 624 C C . LYS A 1 81 ? 7.960 6.709 1.332 1.00 97.50 81 LYS A C 1
ATOM 626 O O . LYS A 1 81 ? 8.885 6.692 0.526 1.00 97.50 81 LYS A O 1
ATOM 631 N N . VAL A 1 82 ? 6.756 6.204 1.055 1.00 97.88 82 VAL A N 1
ATOM 632 C CA . VAL A 1 82 ? 6.437 5.551 -0.225 1.00 97.88 82 VAL A CA 1
ATOM 633 C C . VAL A 1 82 ? 6.637 6.516 -1.393 1.00 97.88 82 VAL A C 1
ATOM 635 O O . VAL A 1 82 ? 7.288 6.162 -2.375 1.00 97.88 82 VAL A O 1
ATOM 638 N N . LYS A 1 83 ? 6.159 7.761 -1.270 1.00 98.19 83 LYS A N 1
ATOM 639 C CA . LYS A 1 83 ? 6.361 8.810 -2.278 1.00 98.19 83 LYS A CA 1
ATOM 640 C C . LYS A 1 83 ? 7.846 9.045 -2.561 1.00 98.19 83 LYS A C 1
ATOM 642 O O . LYS A 1 83 ? 8.235 9.114 -3.725 1.00 98.19 83 LYS A O 1
ATOM 647 N N . ALA A 1 84 ? 8.675 9.146 -1.522 1.00 98.25 84 ALA A N 1
ATOM 648 C CA . ALA A 1 84 ? 10.115 9.333 -1.670 1.00 98.25 84 ALA A CA 1
ATOM 649 C C . ALA A 1 84 ? 10.779 8.140 -2.374 1.00 98.25 84 ALA A C 1
ATOM 651 O O . ALA A 1 84 ? 11.549 8.335 -3.314 1.00 98.25 84 ALA A O 1
ATOM 652 N N . THR A 1 85 ? 10.434 6.909 -1.985 1.00 98.50 85 THR A N 1
ATOM 653 C CA . THR A 1 85 ? 10.956 5.689 -2.616 1.00 98.50 85 THR A CA 1
ATOM 654 C C . THR A 1 85 ? 10.574 5.592 -4.091 1.00 98.50 85 THR A C 1
ATOM 656 O O . THR A 1 85 ? 11.431 5.294 -4.924 1.00 98.50 85 THR A O 1
ATOM 659 N N . ILE A 1 86 ? 9.312 5.863 -4.436 1.00 98.62 86 ILE A N 1
ATOM 660 C CA . ILE A 1 86 ? 8.853 5.857 -5.832 1.00 98.62 86 ILE A CA 1
ATOM 661 C C . ILE A 1 86 ? 9.592 6.934 -6.625 1.00 98.62 86 ILE A C 1
ATOM 663 O O . ILE A 1 86 ? 10.134 6.636 -7.686 1.00 98.62 86 ILE A O 1
ATOM 667 N N . LYS A 1 87 ? 9.686 8.159 -6.092 1.00 98.62 87 LYS A N 1
ATOM 668 C CA . LYS A 1 87 ? 10.422 9.253 -6.738 1.00 98.62 87 LYS A CA 1
ATOM 669 C C . LYS A 1 87 ? 11.872 8.859 -7.019 1.00 98.62 87 LYS A C 1
ATOM 671 O O . LYS A 1 87 ? 12.332 9.037 -8.140 1.00 98.62 87 LYS A O 1
ATOM 676 N N . ALA A 1 88 ? 12.573 8.291 -6.038 1.00 98.56 88 ALA A N 1
ATOM 677 C CA . ALA A 1 88 ? 13.955 7.852 -6.207 1.00 98.56 88 ALA A CA 1
ATOM 678 C C . ALA A 1 88 ? 14.092 6.782 -7.303 1.00 98.56 88 ALA A C 1
ATOM 680 O O . ALA A 1 88 ? 14.960 6.891 -8.163 1.00 98.56 88 ALA A O 1
ATOM 681 N N . LYS A 1 89 ? 13.199 5.782 -7.321 1.00 98.50 89 LYS A N 1
ATOM 682 C CA . LYS A 1 89 ? 13.192 4.739 -8.357 1.00 98.50 89 LYS A CA 1
ATOM 683 C C . LYS A 1 89 ? 12.941 5.313 -9.751 1.00 98.50 89 LYS A C 1
ATOM 685 O O . LYS A 1 89 ? 13.659 4.958 -10.679 1.00 98.50 89 LYS A O 1
ATOM 690 N N . VAL A 1 90 ? 11.966 6.210 -9.892 1.00 98.75 90 VAL A N 1
ATOM 691 C CA . VAL A 1 90 ? 11.650 6.864 -11.173 1.00 98.75 90 VAL A CA 1
ATOM 692 C C . VAL A 1 90 ? 12.831 7.699 -11.665 1.00 98.75 90 VAL A C 1
ATOM 694 O O . VAL A 1 90 ? 13.200 7.595 -12.831 1.00 98.75 90 VAL A O 1
ATOM 697 N N . LEU A 1 91 ? 13.465 8.475 -10.781 1.00 98.62 91 LEU A N 1
ATOM 698 C CA . LEU A 1 91 ? 14.647 9.264 -11.134 1.00 98.62 91 LEU A CA 1
ATOM 699 C C . LEU A 1 91 ? 15.828 8.378 -11.543 1.00 98.62 91 LEU A C 1
ATOM 701 O O . LEU A 1 91 ? 16.492 8.679 -12.530 1.00 98.62 91 LEU A O 1
ATOM 705 N N . ASN A 1 92 ? 16.053 7.263 -10.846 1.00 98.62 92 ASN A N 1
ATOM 706 C CA . ASN A 1 92 ? 17.096 6.310 -11.215 1.00 98.62 92 ASN A CA 1
ATOM 707 C C . ASN A 1 92 ? 16.847 5.704 -12.604 1.00 98.62 92 ASN A C 1
ATOM 709 O O . ASN A 1 92 ? 17.769 5.647 -13.411 1.00 98.62 92 ASN A O 1
ATOM 713 N N . VAL A 1 93 ? 15.606 5.297 -12.906 1.00 98.62 93 VAL A N 1
ATOM 714 C CA . VAL A 1 93 ? 15.228 4.796 -14.241 1.00 98.62 93 VAL A CA 1
ATOM 715 C C . VAL A 1 93 ? 15.470 5.866 -15.307 1.00 98.62 93 VAL A C 1
ATOM 717 O O . VAL A 1 93 ? 16.126 5.589 -16.305 1.00 98.62 93 VA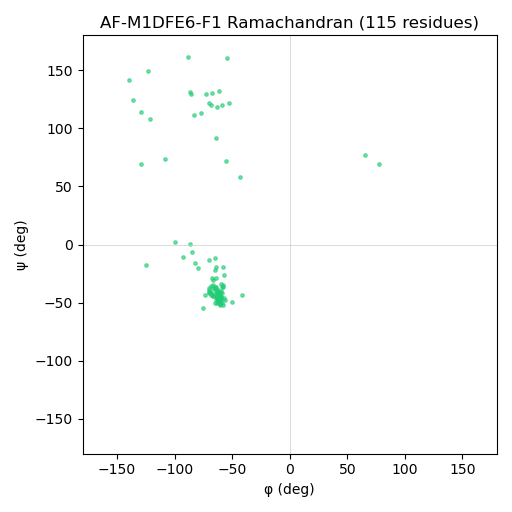L A O 1
ATOM 720 N N . ALA A 1 94 ? 15.024 7.103 -15.072 1.00 98.69 94 ALA A N 1
ATOM 721 C CA . ALA A 1 94 ? 15.247 8.208 -16.003 1.00 98.69 94 ALA A CA 1
ATOM 722 C C . ALA A 1 94 ? 16.744 8.457 -16.264 1.00 98.69 94 ALA A C 1
ATOM 724 O O . ALA A 1 94 ? 17.151 8.645 -17.410 1.00 98.69 94 ALA A O 1
ATOM 725 N N . GLN A 1 95 ? 17.571 8.407 -15.216 1.00 98.62 95 GLN A N 1
ATOM 726 C CA . GLN A 1 95 ? 19.015 8.594 -15.325 1.00 98.62 95 GLN A CA 1
ATOM 727 C C . GLN A 1 95 ? 19.678 7.484 -16.147 1.00 98.62 95 GLN A C 1
ATOM 729 O O . GLN A 1 95 ? 20.419 7.786 -17.081 1.00 98.62 95 GLN A O 1
ATOM 734 N N . VAL A 1 96 ? 19.410 6.207 -15.848 1.00 98.62 96 VAL A N 1
ATOM 735 C CA . VAL A 1 96 ? 20.042 5.101 -16.590 1.00 98.62 96 VAL A CA 1
ATOM 736 C C . VAL A 1 96 ? 19.587 5.055 -18.047 1.00 98.62 96 VAL A C 1
ATOM 738 O O . VAL A 1 96 ? 20.400 4.774 -18.924 1.00 98.62 96 VAL A O 1
ATOM 741 N N . THR A 1 97 ? 18.327 5.400 -18.332 1.00 98.50 97 THR A N 1
ATOM 742 C CA . THR A 1 97 ? 17.826 5.512 -19.707 1.00 98.50 97 THR A CA 1
ATOM 743 C C . THR A 1 97 ? 18.498 6.661 -20.458 1.00 98.50 97 THR A C 1
ATOM 745 O O . THR A 1 97 ? 18.928 6.465 -21.592 1.00 98.50 97 THR A O 1
ATOM 748 N N . SER A 1 98 ? 18.644 7.833 -19.831 1.00 98.69 98 SER A N 1
ATOM 749 C CA . SER A 1 98 ? 19.357 8.975 -20.423 1.00 98.69 98 SER A CA 1
ATOM 750 C C . SER A 1 98 ? 20.815 8.624 -20.739 1.00 98.69 98 SER A C 1
ATOM 752 O O . SER A 1 98 ? 21.287 8.853 -21.853 1.00 98.69 98 SER A O 1
ATOM 754 N N . ASN A 1 99 ? 21.503 7.969 -19.799 1.00 98.50 99 ASN A N 1
ATOM 755 C CA . ASN A 1 99 ? 22.876 7.504 -19.988 1.00 98.50 99 ASN A CA 1
ATOM 756 C C . ASN A 1 99 ? 22.987 6.507 -21.150 1.00 98.50 99 ASN A C 1
ATOM 758 O O . ASN A 1 99 ? 23.871 6.643 -21.993 1.00 98.50 99 ASN A O 1
ATOM 762 N N . ALA A 1 100 ? 22.082 5.527 -21.226 1.00 98.69 100 ALA A N 1
ATOM 763 C CA . ALA A 1 100 ? 22.062 4.560 -22.321 1.00 98.69 100 ALA A CA 1
ATOM 764 C C . ALA A 1 100 ? 21.842 5.249 -23.676 1.00 98.69 100 ALA A C 1
ATOM 766 O O . ALA A 1 100 ? 22.572 4.982 -24.628 1.00 98.69 100 ALA A O 1
ATOM 767 N N . LEU A 1 101 ? 20.887 6.180 -23.759 1.00 98.56 101 LEU A N 1
ATOM 768 C CA . LEU A 1 101 ? 20.619 6.936 -24.981 1.00 98.56 101 LEU A CA 1
ATOM 769 C C . LEU A 1 101 ? 21.827 7.781 -25.411 1.00 98.56 101 LEU A C 1
ATOM 771 O O . LEU A 1 101 ? 22.142 7.836 -26.598 1.00 98.56 101 LEU A O 1
ATOM 775 N N . ALA A 1 102 ? 22.536 8.395 -24.461 1.00 98.25 102 ALA A N 1
ATOM 776 C CA . ALA A 1 102 ? 23.764 9.132 -24.742 1.00 98.25 102 ALA A CA 1
ATOM 777 C C . ALA A 1 102 ? 24.854 8.224 -25.337 1.00 98.25 102 ALA A C 1
ATOM 779 O O . ALA A 1 102 ? 25.502 8.607 -26.311 1.00 98.25 102 ALA A O 1
ATOM 780 N N . LEU A 1 103 ? 25.014 7.005 -24.808 1.00 97.94 103 LEU A N 1
ATOM 781 C CA . LEU A 1 103 ? 25.942 6.012 -25.360 1.00 97.94 103 LEU A CA 1
ATOM 782 C C . LEU A 1 103 ? 25.552 5.600 -26.785 1.00 97.94 103 LEU A C 1
ATOM 784 O O . LEU A 1 103 ? 26.409 5.591 -27.670 1.00 97.94 103 LEU A O 1
ATOM 788 N N . PHE A 1 104 ? 24.268 5.319 -27.029 1.00 97.88 104 PHE A N 1
ATOM 789 C CA . PHE A 1 104 ? 23.772 4.981 -28.367 1.00 97.88 104 PHE A CA 1
ATOM 790 C C . PHE A 1 104 ? 24.000 6.112 -29.368 1.00 97.88 104 PHE A C 1
ATOM 792 O O . PHE A 1 104 ? 24.530 5.872 -30.452 1.00 97.88 104 PHE A O 1
ATOM 799 N N . ASN A 1 105 ? 23.658 7.347 -29.002 1.00 96.81 105 ASN A N 1
ATOM 800 C CA . ASN A 1 105 ? 23.866 8.510 -29.861 1.00 96.81 105 ASN A CA 1
ATOM 801 C C . ASN A 1 105 ? 25.360 8.754 -30.124 1.00 96.81 105 ASN A C 1
ATOM 803 O O . ASN A 1 105 ? 25.746 9.062 -31.252 1.00 96.81 105 ASN A O 1
ATOM 807 N N . GLY A 1 106 ? 26.210 8.554 -29.112 1.00 96.62 106 GLY A N 1
ATOM 808 C CA . GLY A 1 106 ? 27.664 8.581 -29.252 1.00 96.62 106 GLY A CA 1
ATOM 809 C C . GLY A 1 106 ? 28.161 7.564 -30.280 1.00 96.62 106 GLY A C 1
ATOM 810 O O . GLY A 1 106 ? 28.844 7.940 -31.232 1.00 96.62 106 GLY A O 1
ATOM 811 N N . PHE A 1 107 ? 27.760 6.298 -30.151 1.00 95.62 107 PHE A N 1
ATOM 812 C CA . PHE A 1 107 ? 28.114 5.243 -31.103 1.00 95.62 107 PHE A CA 1
ATOM 813 C C . PHE A 1 107 ? 27.608 5.542 -32.523 1.00 95.62 107 PHE A C 1
ATOM 815 O O . PHE A 1 107 ? 28.377 5.482 -33.483 1.00 95.62 107 PHE A O 1
ATOM 822 N N . ALA A 1 108 ? 26.342 5.946 -32.658 1.00 95.06 108 ALA A N 1
ATOM 823 C CA . ALA A 1 108 ? 25.738 6.284 -33.942 1.00 95.06 108 ALA A CA 1
ATOM 824 C C . ALA A 1 108 ? 26.454 7.460 -34.628 1.00 95.06 108 ALA A C 1
ATOM 826 O O . ALA A 1 108 ? 26.697 7.405 -35.830 1.00 95.06 108 ALA A O 1
ATOM 827 N N . SER A 1 109 ? 26.849 8.499 -33.880 1.00 94.25 109 SER A N 1
ATOM 828 C CA . SER A 1 109 ? 27.598 9.639 -34.435 1.00 94.25 109 SER A CA 1
ATOM 829 C C . SER A 1 109 ? 28.980 9.248 -34.962 1.00 94.25 109 SER A C 1
ATOM 831 O O . SER A 1 109 ? 29.401 9.753 -35.998 1.00 94.25 109 SER A O 1
ATOM 833 N N . ARG A 1 110 ? 29.668 8.311 -34.294 1.00 91.06 110 ARG A N 1
ATOM 834 C CA . ARG A 1 110 ? 30.955 7.776 -34.754 1.00 91.06 110 ARG A CA 1
ATOM 835 C C . ARG A 1 110 ? 30.793 6.938 -36.022 1.00 91.06 110 ARG A C 1
ATOM 837 O O . ARG A 1 110 ? 31.604 7.068 -36.927 1.00 91.06 110 ARG A O 1
ATOM 844 N N . TYR A 1 111 ? 29.741 6.123 -36.106 1.00 85.69 111 TYR A N 1
ATOM 845 C CA . TYR A 1 111 ? 29.483 5.260 -37.264 1.00 85.69 111 TYR A CA 1
ATOM 846 C C . TYR A 1 111 ? 28.839 5.989 -38.453 1.00 85.69 111 TYR A C 1
ATOM 848 O O . TYR A 1 111 ? 28.930 5.526 -39.582 1.00 85.69 111 TYR A O 1
ATOM 856 N N . LYS A 1 112 ? 28.208 7.150 -38.244 1.00 73.88 112 LYS A N 1
ATOM 857 C CA . LYS A 1 112 ? 27.764 8.019 -39.348 1.00 73.88 112 LYS A CA 1
ATOM 858 C C . LYS A 1 112 ? 28.944 8.678 -40.084 1.00 73.88 112 LYS A C 1
ATOM 860 O O . LYS A 1 112 ? 2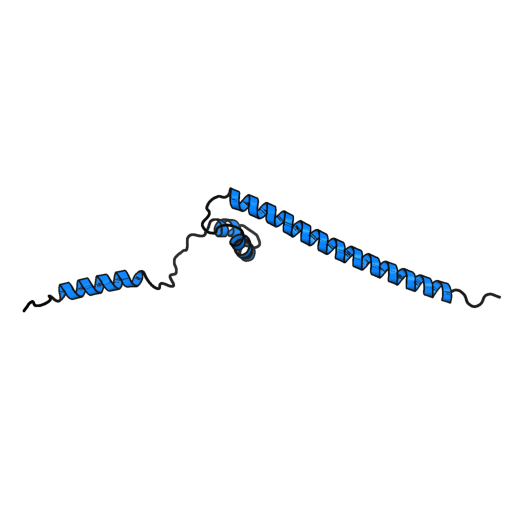8.754 9.200 -41.177 1.00 73.88 112 LYS A O 1
ATOM 865 N N . SER A 1 113 ? 30.145 8.625 -39.505 1.00 65.81 113 SER A N 1
ATOM 866 C CA . SER A 1 113 ? 31.390 9.109 -40.105 1.00 65.81 113 SER A CA 1
ATOM 867 C C . SER A 1 113 ? 32.301 7.945 -40.526 1.00 65.81 113 SER A C 1
ATOM 869 O O . SER A 1 113 ? 33.285 7.656 -39.846 1.00 65.81 113 SER A O 1
ATOM 871 N N . PRO A 1 114 ? 31.974 7.228 -41.613 1.00 70.31 114 PRO A N 1
ATOM 872 C CA . PRO A 1 114 ? 33.021 6.894 -42.582 1.00 70.31 114 PRO A CA 1
ATOM 873 C C . PRO A 1 114 ? 32.529 7.013 -44.038 1.00 70.31 114 PRO A C 1
ATOM 875 O O . PRO A 1 114 ? 31.420 6.599 -44.355 1.00 70.31 114 PRO A O 1
ATOM 878 N N . HIS A 1 115 ? 33.397 7.510 -44.929 1.00 55.25 115 HIS A N 1
ATOM 879 C CA . HIS A 1 115 ? 33.201 7.669 -46.385 1.00 55.25 115 HIS A CA 1
ATOM 880 C C . HIS A 1 115 ? 32.342 8.850 -46.887 1.00 55.25 115 HIS A C 1
ATOM 882 O O . HIS A 1 115 ? 31.328 8.672 -47.553 1.00 55.25 115 HIS A O 1
ATOM 888 N N . HIS A 1 116 ? 32.857 10.071 -46.742 1.00 48.72 116 HIS A N 1
ATOM 889 C CA . HIS A 1 116 ? 32.794 11.042 -47.838 1.00 48.72 116 HIS A CA 1
ATOM 890 C C . HIS A 1 116 ? 34.203 11.597 -48.053 1.00 48.72 116 HIS A C 1
ATOM 892 O O . HIS A 1 116 ? 34.715 12.229 -47.138 1.00 48.72 116 HIS A O 1
ATOM 898 N N . GLY A 1 117 ? 34.777 11.284 -49.226 1.00 46.91 117 GLY A N 1
ATOM 899 C CA . GLY A 1 117 ? 35.870 11.989 -49.921 1.00 46.91 117 GLY A CA 1
ATOM 900 C C . GLY A 1 117 ? 37.019 12.523 -49.086 1.00 46.91 117 GLY A C 1
ATOM 901 O O . GLY A 1 117 ? 36.850 13.628 -48.533 1.00 46.91 117 GLY A O 1
#

Secondary structure (DSSP, 8-state):
-----HHHHHHHHHHHHHHHTTS-------PPPPHHHHHHTTSS-HHHHHHHHTTTS-TT---HHHHHHHHHHHHHHHHHHHHHHHHHHHHHHHHHHHHHHHHHHHHHHHHT-S---